Protein AF-A0A4R2N8T1-F1 (afdb_monomer)

Structure (mmCIF, N/CA/C/O backbone):
data_AF-A0A4R2N8T1-F1
#
_entry.id   AF-A0A4R2N8T1-F1
#
loop_
_atom_site.group_PDB
_atom_site.id
_atom_site.type_symbol
_atom_site.label_atom_id
_atom_site.label_alt_id
_atom_site.label_comp_id
_atom_site.label_asym_id
_atom_site.label_entity_id
_atom_site.label_seq_id
_atom_site.pdbx_PDB_ins_code
_atom_site.Cartn_x
_atom_site.Cartn_y
_atom_site.Cartn_z
_atom_site.occupancy
_atom_site.B_iso_or_equiv
_atom_site.auth_seq_id
_atom_site.auth_comp_id
_atom_site.auth_asym_id
_atom_site.auth_atom_id
_atom_site.pdbx_PDB_model_num
ATOM 1 N N . MET A 1 1 ? -14.592 0.027 2.170 1.00 86.06 1 MET A N 1
ATOM 2 C CA . MET A 1 1 ? -13.824 1.228 1.783 1.00 86.06 1 MET A CA 1
ATOM 3 C C . MET A 1 1 ? -12.371 0.831 1.550 1.00 86.06 1 MET A C 1
ATOM 5 O O . MET A 1 1 ? -11.875 -0.041 2.258 1.00 86.06 1 MET A O 1
ATOM 9 N N . LEU A 1 2 ? -11.716 1.416 0.546 1.00 86.62 2 LEU A N 1
ATOM 10 C CA . LEU A 1 2 ? -10.322 1.132 0.192 1.00 86.62 2 LEU A CA 1
ATOM 11 C C . LEU A 1 2 ? -9.565 2.453 0.048 1.00 86.62 2 LEU A C 1
ATOM 13 O O . LEU A 1 2 ? -10.013 3.326 -0.692 1.00 86.62 2 LEU A O 1
ATOM 17 N N . LEU A 1 3 ? -8.443 2.585 0.752 1.00 86.25 3 LEU A N 1
ATOM 18 C CA . LEU A 1 3 ? -7.514 3.705 0.600 1.00 86.25 3 LEU A CA 1
ATOM 19 C C . LEU A 1 3 ? -6.238 3.217 -0.085 1.00 86.25 3 LEU A C 1
ATOM 21 O O . LEU A 1 3 ? -5.715 2.158 0.254 1.00 86.25 3 LEU A O 1
ATOM 25 N N . ILE A 1 4 ? -5.726 3.999 -1.030 1.00 85.00 4 ILE A N 1
ATOM 26 C CA . ILE A 1 4 ? -4.507 3.680 -1.778 1.00 85.00 4 ILE A CA 1
ATOM 27 C C . ILE A 1 4 ? -3.507 4.806 -1.550 1.00 85.00 4 ILE A C 1
ATOM 29 O O . ILE A 1 4 ? -3.833 5.969 -1.781 1.00 85.00 4 ILE A O 1
ATOM 33 N N . ASN A 1 5 ? -2.299 4.464 -1.101 1.00 79.38 5 ASN A N 1
ATOM 34 C CA . ASN A 1 5 ? -1.210 5.424 -0.970 1.00 79.38 5 ASN A CA 1
ATOM 35 C C . ASN A 1 5 ? -0.247 5.336 -2.152 1.00 79.38 5 ASN A C 1
ATOM 37 O O . ASN A 1 5 ? 0.345 4.285 -2.389 1.00 79.38 5 ASN A O 1
ATOM 41 N N . THR A 1 6 ? -0.021 6.449 -2.839 1.00 69.50 6 THR A N 1
ATOM 42 C CA . THR A 1 6 ? 0.989 6.560 -3.903 1.00 69.50 6 THR A CA 1
ATOM 43 C C . THR A 1 6 ? 2.196 7.401 -3.484 1.00 69.50 6 THR A C 1
ATOM 45 O O . THR A 1 6 ? 3.159 7.479 -4.240 1.00 69.50 6 THR A O 1
ATOM 48 N N . ASP A 1 7 ? 2.151 8.049 -2.315 1.00 68.75 7 ASP A N 1
ATOM 49 C CA . ASP A 1 7 ? 3.198 8.960 -1.850 1.00 68.75 7 ASP A CA 1
ATOM 50 C C . ASP A 1 7 ? 4.189 8.249 -0.920 1.00 68.75 7 ASP A C 1
ATOM 52 O O . ASP A 1 7 ? 3.922 7.174 -0.371 1.00 68.75 7 ASP A O 1
ATOM 56 N N . LYS A 1 8 ? 5.371 8.838 -0.768 1.00 64.56 8 LYS A N 1
ATOM 57 C CA . LYS A 1 8 ? 6.467 8.271 -0.004 1.00 64.56 8 LYS A CA 1
ATOM 58 C C . LYS A 1 8 ? 6.287 8.444 1.492 1.00 64.56 8 LYS A C 1
ATOM 60 O O . LYS A 1 8 ? 6.605 7.479 2.182 1.00 64.56 8 LYS A O 1
ATOM 65 N N . GLN A 1 9 ? 5.798 9.577 2.023 1.00 67.69 9 GLN A N 1
ATOM 66 C CA . GLN A 1 9 ? 5.727 9.750 3.485 1.00 67.69 9 GLN A CA 1
ATOM 67 C C . GLN A 1 9 ? 4.693 10.769 4.017 1.00 67.69 9 GLN A C 1
ATOM 69 O O . GLN A 1 9 ? 4.501 11.821 3.412 1.00 67.69 9 GLN A O 1
ATOM 74 N N . PRO A 1 10 ? 4.142 10.515 5.225 1.00 65.00 10 PRO A N 1
ATOM 75 C CA . PRO A 1 10 ? 4.269 9.264 5.982 1.00 65.00 10 PRO A CA 1
ATOM 76 C C . PRO A 1 10 ? 3.348 8.167 5.404 1.00 65.00 10 PRO A C 1
ATOM 78 O O . PRO A 1 10 ? 2.320 8.471 4.796 1.00 65.00 10 PRO A O 1
ATOM 81 N N . PRO A 1 11 ? 3.721 6.882 5.529 1.00 71.12 11 PRO A N 1
ATOM 82 C CA . PRO A 1 11 ? 2.911 5.788 5.004 1.00 71.12 11 PRO A CA 1
ATOM 83 C C . PRO A 1 11 ? 1.564 5.708 5.735 1.00 71.12 11 PRO A C 1
ATOM 85 O O . PRO A 1 11 ? 1.468 6.051 6.910 1.00 71.12 11 PRO A O 1
ATOM 88 N N . LEU A 1 12 ? 0.516 5.197 5.076 1.00 74.88 12 LEU A N 1
ATOM 89 C CA . LEU A 1 12 ? -0.810 5.076 5.703 1.00 74.88 12 LEU A CA 1
ATOM 90 C C . LEU A 1 12 ? -0.814 4.207 6.973 1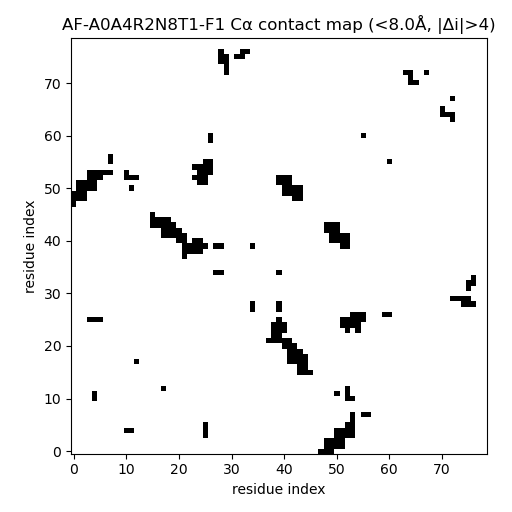.00 74.88 12 LEU A C 1
ATOM 92 O O . LEU A 1 12 ? -1.653 4.427 7.839 1.00 74.88 12 LEU A O 1
ATOM 96 N N . SER A 1 13 ? 0.136 3.278 7.134 1.00 71.50 13 SER A N 1
ATOM 97 C CA . SER A 1 13 ? 0.318 2.528 8.390 1.00 71.50 13 SER A CA 1
ATOM 98 C C . SER A 1 13 ? 0.738 3.392 9.578 1.00 71.50 13 SER A C 1
ATOM 100 O O . SER A 1 13 ? 0.600 2.962 10.715 1.00 71.50 13 SER A O 1
ATOM 102 N N . SER A 1 14 ? 1.235 4.610 9.353 1.00 81.81 14 SER A N 1
ATOM 103 C CA . SER A 1 14 ? 1.484 5.576 10.428 1.00 81.81 14 SER A CA 1
ATOM 104 C C . SER A 1 14 ? 0.198 6.227 10.948 1.00 81.81 14 SER A C 1
ATOM 106 O O . SER A 1 14 ? 0.215 6.797 12.034 1.00 81.81 14 SER A O 1
ATOM 108 N N . TYR A 1 15 ? -0.902 6.149 10.191 1.00 84.81 15 TYR A N 1
ATOM 109 C CA . TYR A 1 15 ? -2.204 6.718 10.558 1.00 84.81 15 TYR A CA 1
ATOM 110 C C . TYR A 1 15 ? -3.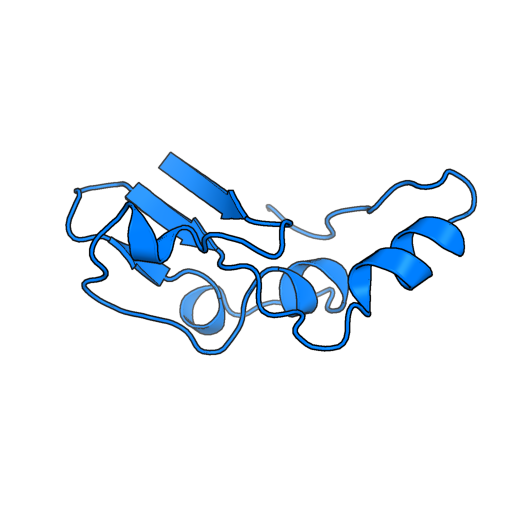247 5.663 10.927 1.00 84.81 15 TYR A C 1
ATOM 112 O O . TYR A 1 15 ? -4.175 5.957 11.677 1.00 84.81 15 TYR A O 1
ATOM 120 N N . TYR A 1 16 ? -3.105 4.449 10.399 1.00 88.56 16 TYR A N 1
ATOM 121 C CA . TYR A 1 16 ? -4.034 3.349 10.609 1.00 88.56 16 TYR A CA 1
ATOM 122 C C . TYR A 1 16 ? -3.278 2.116 11.083 1.00 88.56 16 TYR A C 1
ATOM 124 O O . TYR A 1 16 ? -2.389 1.618 10.390 1.00 88.56 16 TYR A O 1
ATOM 132 N N . GLU A 1 17 ? -3.665 1.605 12.246 1.00 92.00 17 GLU A N 1
ATOM 133 C CA . GLU A 1 17 ? -3.125 0.355 12.763 1.00 92.00 17 GLU A CA 1
ATOM 134 C C . GLU A 1 17 ? -3.541 -0.815 11.864 1.00 92.00 17 GLU A C 1
ATOM 136 O O . GLU A 1 17 ? -4.687 -0.903 11.404 1.00 92.00 17 GLU A O 1
ATOM 141 N N . LEU A 1 18 ? -2.584 -1.699 11.587 1.00 91.75 18 LEU A N 1
ATOM 142 C CA . LEU A 1 18 ? -2.776 -2.842 10.709 1.00 91.75 18 LEU A CA 1
ATOM 143 C C . LEU A 1 18 ? -2.968 -4.113 11.517 1.00 91.75 18 LEU A C 1
ATOM 145 O O . LEU A 1 18 ? -2.129 -4.480 12.331 1.00 91.75 18 LEU A O 1
ATOM 149 N N . GLU A 1 19 ? -4.047 -4.818 11.208 1.00 93.94 19 GLU A N 1
ATOM 150 C CA . GLU A 1 19 ? -4.290 -6.174 11.691 1.00 93.94 19 GLU A CA 1
ATOM 151 C C . GLU A 1 19 ? -3.522 -7.189 10.826 1.00 93.94 19 GLU A C 1
ATOM 153 O O . GLU A 1 19 ? -3.020 -8.204 11.305 1.00 93.94 19 GLU A O 1
ATOM 158 N N . HIS A 1 20 ? -3.379 -6.880 9.532 1.00 92.56 20 HIS A N 1
ATOM 159 C CA . HIS A 1 20 ? -2.581 -7.653 8.591 1.00 92.56 20 HIS A CA 1
ATOM 160 C C . HIS A 1 20 ? -1.899 -6.734 7.579 1.00 92.56 20 HIS A C 1
ATOM 162 O O . HIS A 1 20 ? -2.572 -5.989 6.861 1.00 92.56 20 HIS A O 1
ATOM 168 N N . GLN A 1 21 ? -0.571 -6.824 7.491 1.00 91.44 21 GLN A N 1
ATOM 169 C CA . GLN A 1 21 ? 0.220 -6.111 6.494 1.00 91.44 21 GLN A CA 1
ATOM 170 C C . GLN A 1 21 ? 0.641 -7.052 5.365 1.00 91.44 21 GLN A C 1
ATOM 172 O O . GLN A 1 21 ? 1.156 -8.144 5.604 1.00 91.44 21 GLN A O 1
ATOM 177 N N . THR A 1 22 ? 0.461 -6.590 4.133 1.00 92.31 22 THR A N 1
ATOM 178 C CA . THR A 1 22 ? 0.885 -7.287 2.919 1.00 92.31 22 THR A CA 1
ATOM 179 C C . THR A 1 22 ? 2.277 -6.847 2.464 1.00 92.31 22 THR A C 1
ATOM 181 O O . THR A 1 22 ? 2.749 -5.770 2.820 1.00 92.31 22 THR A O 1
ATOM 184 N N . LEU A 1 23 ? 2.952 -7.684 1.666 1.00 87.75 23 LEU A N 1
ATOM 185 C CA . LEU A 1 23 ? 4.271 -7.360 1.098 1.00 87.75 23 LEU A CA 1
ATOM 186 C C . LEU A 1 23 ? 4.181 -6.532 -0.194 1.00 87.75 23 LEU A C 1
ATOM 188 O O . LEU A 1 23 ? 5.093 -5.761 -0.488 1.00 87.75 23 LEU A O 1
ATOM 192 N N . GLY A 1 24 ? 3.106 -6.706 -0.966 1.00 87.44 24 GLY A N 1
ATOM 193 C CA . GLY A 1 24 ? 2.817 -5.910 -2.155 1.00 87.44 24 GLY A CA 1
ATOM 194 C C . GLY A 1 24 ? 2.052 -4.631 -1.827 1.00 87.44 24 GLY A C 1
ATOM 195 O O . GLY A 1 24 ? 1.520 -4.458 -0.726 1.00 87.44 24 GLY A O 1
ATOM 196 N N . GLY A 1 25 ? 1.979 -3.746 -2.814 1.00 88.12 25 GLY A N 1
ATOM 197 C CA . GLY A 1 25 ? 1.374 -2.433 -2.698 1.00 88.12 25 GLY A CA 1
ATOM 198 C C . GLY A 1 25 ? 1.154 -1.779 -4.059 1.00 88.12 25 GLY A C 1
ATOM 199 O O . GLY A 1 25 ? 0.876 -2.432 -5.065 1.00 88.12 25 GLY A O 1
ATOM 200 N N . THR A 1 26 ? 1.249 -0.457 -4.085 1.00 86.31 26 THR A N 1
ATOM 201 C CA . THR A 1 26 ? 0.951 0.359 -5.265 1.00 86.31 26 THR A CA 1
ATOM 202 C C . THR A 1 26 ? 1.827 0.020 -6.474 1.00 86.31 26 THR A C 1
ATOM 204 O O . THR A 1 26 ? 1.352 0.117 -7.602 1.00 86.31 26 THR A O 1
ATOM 207 N N . TYR A 1 27 ? 3.078 -0.411 -6.287 1.00 84.75 27 TYR A N 1
ATOM 208 C CA . TYR A 1 27 ? 3.938 -0.792 -7.409 1.00 84.75 27 TYR A CA 1
ATOM 209 C C . TYR A 1 27 ? 3.360 -1.974 -8.200 1.00 84.75 27 TYR A C 1
ATOM 211 O O . TYR A 1 27 ? 3.236 -1.888 -9.421 1.00 84.75 27 TYR A O 1
ATOM 219 N N . GLU A 1 28 ? 2.952 -3.051 -7.523 1.00 86.38 28 GLU A N 1
ATOM 220 C CA . GLU A 1 28 ? 2.379 -4.233 -8.172 1.00 86.38 28 GLU A CA 1
ATOM 221 C C . GLU A 1 28 ? 1.087 -3.877 -8.902 1.00 86.38 28 GLU A C 1
ATOM 223 O O . GLU A 1 28 ? 0.919 -4.271 -10.053 1.00 86.38 28 GLU A O 1
ATOM 228 N N . VAL A 1 29 ? 0.228 -3.070 -8.268 1.00 84.56 29 VAL A N 1
ATOM 229 C CA . VAL A 1 29 ? -1.032 -2.585 -8.858 1.00 84.56 29 VAL A CA 1
ATOM 230 C C . VAL A 1 29 ? -0.808 -1.859 -10.185 1.00 84.56 29 VAL A C 1
ATOM 232 O O . VAL A 1 29 ? -1.633 -1.940 -11.093 1.00 84.56 29 VAL A O 1
ATOM 235 N N . LEU A 1 30 ? 0.302 -1.133 -10.302 1.00 80.06 30 LEU A N 1
ATOM 236 C CA . LEU A 1 30 ? 0.638 -0.365 -11.497 1.00 80.06 30 LEU A CA 1
ATOM 237 C C . LEU A 1 30 ? 1.400 -1.179 -12.547 1.00 80.06 30 LEU A C 1
ATOM 239 O O . LEU A 1 30 ? 1.415 -0.793 -13.715 1.00 80.06 30 LEU A O 1
ATOM 243 N N . HIS A 1 31 ? 2.063 -2.265 -12.148 1.00 78.19 31 HIS A N 1
ATOM 244 C CA . HIS A 1 31 ? 2.980 -3.005 -13.013 1.00 78.19 31 HIS A CA 1
ATOM 245 C C . HIS A 1 31 ? 2.389 -4.308 -13.564 1.00 78.19 31 HIS A C 1
ATOM 247 O O . HIS A 1 31 ? 2.709 -4.693 -14.689 1.00 78.19 31 HIS A O 1
ATOM 253 N N . PHE A 1 32 ? 1.525 -4.988 -12.806 1.00 81.31 32 PHE A N 1
ATOM 254 C CA . PHE A 1 32 ? 0.971 -6.286 -13.192 1.00 81.31 32 PHE A CA 1
ATOM 255 C C . PHE A 1 32 ? -0.504 -6.184 -13.586 1.00 81.31 32 PHE A C 1
ATOM 257 O O . PHE A 1 32 ? -1.297 -5.505 -12.943 1.00 81.31 32 PHE A O 1
ATOM 264 N N . LYS A 1 33 ? -0.873 -6.903 -14.654 1.00 75.94 33 LYS A N 1
ATOM 265 C CA . LYS A 1 33 ? -2.259 -7.013 -15.139 1.00 75.94 33 LYS A CA 1
ATOM 266 C C . LYS A 1 33 ? -3.106 -8.015 -14.368 1.00 75.94 33 LYS A C 1
ATOM 268 O O . LYS A 1 33 ? -4.310 -8.014 -14.531 1.00 75.94 33 LYS A O 1
AT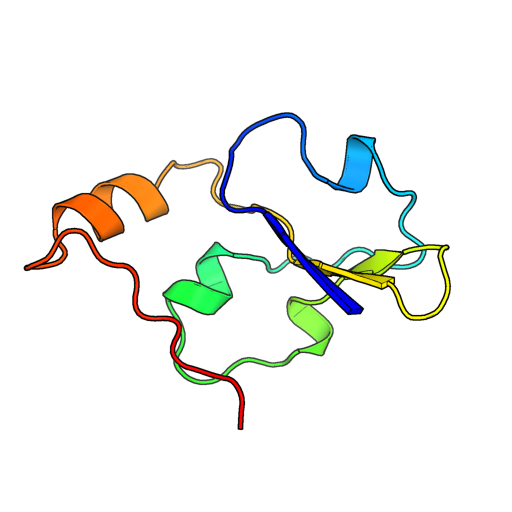OM 273 N N . GLU A 1 34 ? -2.503 -8.916 -13.612 1.00 80.31 34 GLU A N 1
ATOM 274 C CA . GLU A 1 34 ? -3.226 -9.879 -12.788 1.00 80.31 34 GLU A CA 1
ATOM 275 C C . GLU A 1 34 ? -2.606 -9.829 -11.403 1.00 80.31 34 GLU A C 1
ATOM 277 O O . GLU A 1 34 ? -1.383 -9.869 -11.251 1.00 80.31 34 GLU A O 1
ATOM 282 N N . LEU A 1 35 ? -3.461 -9.670 -10.399 1.00 85.94 35 LEU A N 1
ATOM 283 C CA . LEU A 1 35 ? -3.065 -9.408 -9.028 1.00 85.94 35 LEU A CA 1
ATOM 284 C C . LEU A 1 35 ? -3.818 -10.366 -8.120 1.00 85.94 35 LEU A C 1
ATOM 286 O O . LEU A 1 35 ? -5.016 -10.575 -8.287 1.00 85.94 35 LEU A O 1
ATOM 290 N N . ASP A 1 36 ? -3.120 -10.900 -7.128 1.00 89.56 36 ASP A N 1
ATOM 291 C CA . ASP A 1 36 ? -3.738 -11.586 -6.001 1.00 89.56 36 ASP A CA 1
ATOM 292 C C . ASP A 1 36 ? -4.018 -10.540 -4.909 1.00 89.56 36 ASP A C 1
ATOM 294 O O . ASP A 1 36 ? -3.064 -10.045 -4.293 1.00 89.56 36 ASP A O 1
ATOM 298 N N . PRO A 1 37 ? -5.290 -10.172 -4.644 1.00 88.44 37 PRO A N 1
ATOM 299 C CA . PRO A 1 37 ? -5.615 -9.128 -3.675 1.00 88.44 37 PRO A CA 1
ATOM 300 C C . PRO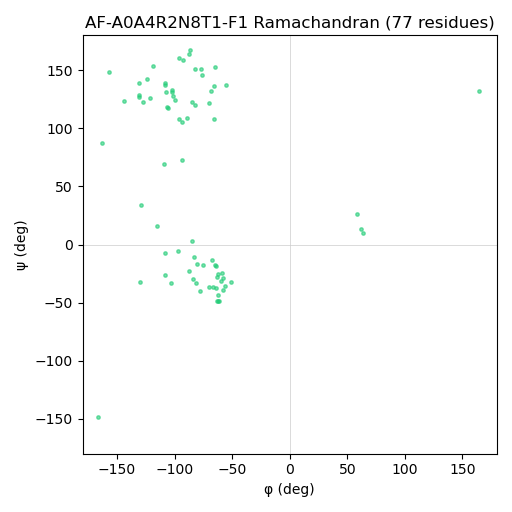 A 1 37 ? -5.075 -9.423 -2.274 1.00 88.44 37 PRO A C 1
ATOM 302 O O . PRO A 1 37 ? -4.735 -8.492 -1.544 1.00 88.44 37 PRO A O 1
ATOM 305 N N . SER A 1 38 ? -4.930 -10.703 -1.909 1.00 90.62 38 SER A N 1
ATOM 306 C CA . SER A 1 38 ? -4.398 -11.110 -0.603 1.00 90.62 38 SER A CA 1
ATOM 307 C C . SER A 1 38 ? -2.938 -10.699 -0.387 1.00 90.62 38 SER A C 1
ATOM 309 O O . SER A 1 38 ? -2.479 -10.628 0.749 1.00 90.62 38 SER A O 1
ATOM 311 N N . ARG A 1 39 ? -2.209 -10.386 -1.466 1.00 90.56 39 ARG A N 1
ATOM 312 C CA . ARG A 1 39 ? -0.798 -9.982 -1.428 1.00 90.56 39 ARG A CA 1
ATOM 313 C C . ARG A 1 39 ? -0.586 -8.475 -1.455 1.00 90.56 39 ARG A C 1
ATOM 315 O O . ARG A 1 39 ? 0.560 -8.046 -1.345 1.00 90.56 39 ARG A O 1
ATOM 322 N N . ILE A 1 40 ? -1.650 -7.690 -1.622 1.00 92.12 40 ILE A N 1
ATOM 323 C CA . ILE A 1 40 ? -1.570 -6.246 -1.901 1.00 92.12 40 ILE A CA 1
ATOM 324 C C . ILE A 1 40 ? -2.467 -5.431 -0.964 1.00 92.12 40 ILE A C 1
ATOM 326 O O . ILE A 1 40 ? -2.144 -4.293 -0.624 1.00 92.12 40 ILE A O 1
ATOM 330 N N . ILE A 1 41 ? -3.598 -5.998 -0.545 1.00 92.94 41 ILE A N 1
ATOM 331 C CA . ILE A 1 41 ? -4.569 -5.320 0.306 1.00 92.94 41 ILE A CA 1
ATOM 332 C C . ILE A 1 41 ? -4.279 -5.654 1.771 1.00 92.94 41 ILE A C 1
ATOM 334 O O . ILE A 1 41 ? -4.598 -6.739 2.259 1.00 92.94 41 ILE A O 1
ATOM 338 N N . SER A 1 42 ? -3.714 -4.686 2.484 1.00 93.38 42 SER A N 1
ATOM 339 C CA . SER A 1 42 ? -3.552 -4.726 3.936 1.00 93.38 42 SER A CA 1
ATOM 340 C C . SER A 1 42 ? -4.878 -4.440 4.645 1.00 93.38 42 SER A C 1
ATOM 342 O O . SER A 1 42 ? -5.686 -3.624 4.187 1.00 93.38 42 SER A O 1
ATOM 344 N N . LYS A 1 43 ? -5.095 -5.086 5.793 1.00 95.00 43 LYS A N 1
ATOM 345 C CA . LYS A 1 43 ? -6.292 -4.904 6.623 1.00 95.00 43 LYS A CA 1
ATOM 346 C C . LYS A 1 43 ? -5.974 -4.025 7.817 1.00 95.00 43 LYS A C 1
ATOM 348 O O . LYS A 1 43 ? -4.998 -4.271 8.526 1.00 95.00 43 LYS A O 1
ATOM 353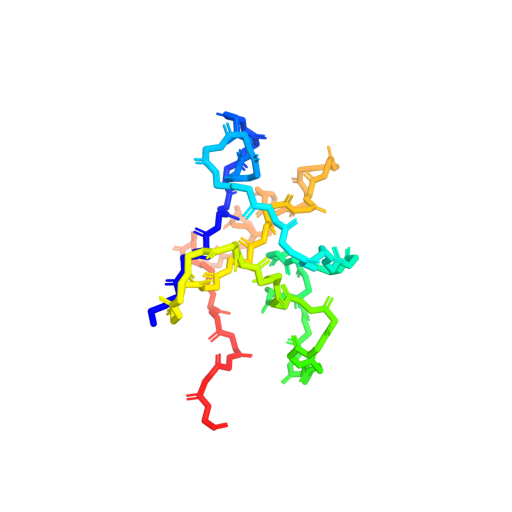 N N . THR A 1 44 ? -6.812 -3.021 8.041 1.00 94.56 44 THR A N 1
ATOM 354 C CA . THR A 1 44 ? -6.728 -2.203 9.254 1.00 94.56 44 THR A CA 1
ATOM 355 C C . THR A 1 44 ? -7.537 -2.827 10.380 1.00 94.56 44 THR A C 1
ATOM 357 O O . THR A 1 44 ? -8.413 -3.653 10.133 1.00 94.56 44 THR A O 1
ATOM 360 N N . THR A 1 45 ? -7.289 -2.378 11.606 1.00 94.69 45 THR A N 1
ATOM 361 C CA . THR A 1 45 ? -8.151 -2.686 12.757 1.00 94.69 45 THR A CA 1
ATOM 362 C C . THR A 1 45 ? -9.535 -2.029 12.653 1.00 94.69 45 THR A C 1
ATOM 364 O O . THR A 1 45 ? -10.456 -2.398 13.381 1.00 94.69 45 THR A O 1
ATOM 367 N N . ILE A 1 46 ? -9.718 -1.069 11.735 1.00 93.75 46 ILE A N 1
ATOM 368 C CA . ILE A 1 46 ? -11.000 -0.418 11.471 1.00 93.75 46 ILE A CA 1
ATOM 369 C C . ILE A 1 46 ? -11.833 -1.311 10.535 1.00 93.75 46 ILE A C 1
ATOM 371 O O . ILE A 1 46 ? -11.432 -1.560 9.390 1.00 93.75 46 ILE A O 1
ATOM 375 N N . PRO A 1 47 ? -13.031 -1.758 10.959 1.00 91.81 47 PRO A N 1
ATOM 376 C CA . PRO A 1 47 ? -13.884 -2.597 10.131 1.00 91.81 47 PRO A CA 1
ATOM 377 C C . PRO A 1 47 ? -14.189 -1.957 8.776 1.00 91.81 47 PRO A C 1
ATOM 379 O O . PRO A 1 47 ? -14.502 -0.770 8.678 1.00 91.81 47 PRO A O 1
ATOM 382 N N . TYR A 1 48 ? -14.131 -2.770 7.720 1.00 90.94 48 TYR A N 1
ATOM 383 C CA . TYR A 1 48 ? -14.397 -2.367 6.333 1.00 90.94 48 TYR A CA 1
ATOM 384 C C . TYR A 1 48 ? -13.427 -1.327 5.751 1.00 90.94 48 TYR A C 1
ATOM 386 O O . TYR A 1 48 ? -13.674 -0.840 4.640 1.00 90.94 48 TYR A O 1
ATOM 394 N N . LEU A 1 49 ? -12.329 -1.015 6.446 1.00 92.50 49 LEU A N 1
ATOM 395 C CA . LEU A 1 49 ? -11.247 -0.188 5.934 1.00 92.50 49 LEU A CA 1
ATOM 396 C C . LEU A 1 49 ? -10.030 -1.05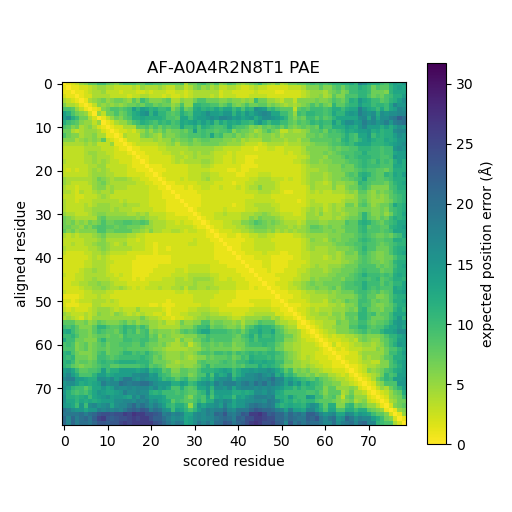2 5.604 1.00 92.50 49 LEU A C 1
ATOM 398 O O . LEU A 1 49 ? -9.415 -1.671 6.472 1.00 92.50 49 LEU A O 1
ATOM 402 N N . ASN A 1 50 ? -9.670 -1.047 4.324 1.00 92.50 50 ASN A N 1
ATOM 403 C CA . ASN A 1 50 ? -8.473 -1.703 3.819 1.00 92.50 50 ASN A CA 1
ATOM 404 C C . ASN A 1 50 ? -7.535 -0.676 3.187 1.00 92.50 50 ASN A C 1
ATOM 406 O O . ASN A 1 50 ? -7.993 0.360 2.691 1.00 92.50 50 ASN A O 1
ATOM 410 N N . LEU A 1 51 ? -6.240 -0.986 3.173 1.00 91.50 51 LEU A N 1
ATOM 411 C CA . LEU A 1 51 ? -5.201 -0.120 2.626 1.00 91.50 51 LEU A CA 1
ATOM 412 C C . LEU A 1 51 ? -4.395 -0.850 1.553 1.00 91.50 51 LEU A C 1
ATOM 414 O O . LEU A 1 51 ? -4.040 -2.012 1.721 1.00 91.50 51 LEU A O 1
ATOM 418 N N . ILE A 1 52 ? -4.020 -0.130 0.503 1.00 90.81 52 ILE A N 1
ATOM 419 C CA . ILE A 1 52 ? -2.895 -0.484 -0.365 1.00 90.81 52 ILE A CA 1
ATOM 420 C C . ILE A 1 52 ? -1.771 0.497 -0.044 1.00 90.81 52 ILE A C 1
ATOM 422 O O . ILE A 1 52 ? -1.938 1.715 -0.157 1.00 90.81 52 ILE A O 1
ATOM 426 N N . GLN A 1 53 ? -0.642 -0.030 0.424 1.00 86.88 53 GLN A N 1
ATOM 427 C CA . GLN A 1 53 ? 0.492 0.786 0.844 1.00 86.88 53 GLN A CA 1
ATOM 428 C C . GLN A 1 53 ? 1.358 1.204 -0.345 1.00 86.88 53 GLN A C 1
ATOM 430 O O . GLN A 1 53 ? 1.496 0.477 -1.327 1.00 86.88 53 GLN A O 1
ATOM 435 N N . SER A 1 54 ? 2.005 2.361 -0.216 1.00 84.00 54 SER A N 1
ATOM 436 C CA . SER A 1 54 ? 3.105 2.730 -1.103 1.00 84.00 54 SER A CA 1
ATOM 437 C C . SER A 1 54 ? 4.297 1.833 -0.781 1.00 84.00 54 SER A C 1
ATOM 439 O O . SER A 1 54 ? 4.752 1.796 0.362 1.00 84.00 54 SER A O 1
ATOM 441 N N . ASN A 1 55 ? 4.781 1.091 -1.773 1.00 83.69 55 ASN A N 1
ATOM 442 C CA . ASN A 1 55 ? 5.896 0.156 -1.634 1.00 83.69 55 ASN A CA 1
ATOM 443 C C . ASN A 1 55 ? 6.972 0.385 -2.707 1.00 83.69 55 ASN A C 1
ATOM 445 O O . ASN A 1 55 ? 7.627 -0.548 -3.162 1.00 83.69 55 ASN A O 1
ATOM 449 N N . ASP A 1 56 ? 7.172 1.647 -3.093 1.00 77.56 56 ASP A N 1
ATOM 450 C CA . ASP A 1 56 ? 8.158 2.054 -4.094 1.00 77.56 56 ASP A CA 1
ATOM 451 C C . ASP A 1 56 ? 9.350 2.823 -3.479 1.00 77.56 56 ASP A C 1
ATOM 453 O O . ASP A 1 56 ? 9.523 4.032 -3.697 1.00 77.56 56 ASP A O 1
ATOM 457 N N . PRO A 1 57 ? 10.221 2.148 -2.702 1.00 67.94 57 PRO A N 1
ATOM 458 C CA . PRO A 1 57 ? 11.386 2.793 -2.098 1.00 67.94 57 PRO A CA 1
ATOM 459 C C . PRO A 1 57 ? 12.359 3.323 -3.162 1.00 67.94 57 PRO A C 1
ATOM 461 O O . PRO A 1 57 ? 13.036 4.327 -2.947 1.00 67.94 57 PRO A O 1
ATOM 464 N N . SER A 1 58 ? 12.390 2.696 -4.341 1.00 71.75 58 SER A N 1
ATOM 465 C CA . SER A 1 58 ? 13.270 3.063 -5.455 1.00 71.75 58 SER A CA 1
ATOM 466 C C . SER A 1 58 ? 12.724 4.182 -6.351 1.00 71.75 58 SER A C 1
ATOM 468 O O . SER A 1 58 ? 13.385 4.543 -7.319 1.00 71.75 58 SER A O 1
ATOM 470 N N . ASN A 1 59 ? 11.561 4.765 -6.037 1.00 73.62 59 ASN A N 1
ATOM 471 C CA . ASN A 1 59 ? 10.907 5.787 -6.860 1.00 73.62 59 ASN A CA 1
ATOM 472 C C . ASN A 1 59 ? 10.582 5.364 -8.302 1.00 73.62 59 ASN A C 1
ATOM 474 O O . ASN A 1 59 ? 10.550 6.236 -9.161 1.00 73.62 59 ASN A O 1
ATOM 478 N N . LYS A 1 60 ? 10.386 4.079 -8.599 1.00 74.00 60 LYS A N 1
ATOM 479 C CA . LYS A 1 60 ? 10.059 3.549 -9.931 1.00 74.00 60 LYS A CA 1
ATOM 480 C C . LYS A 1 60 ? 8.730 4.060 -10.492 1.00 74.00 60 LYS A C 1
ATOM 482 O O . LYS A 1 60 ? 8.592 4.146 -11.707 1.00 74.00 60 LYS A O 1
ATOM 487 N N . ILE A 1 61 ? 7.780 4.456 -9.651 1.00 76.69 61 ILE A N 1
ATOM 488 C CA . ILE A 1 61 ? 6.472 4.965 -10.083 1.00 76.69 61 ILE A CA 1
ATOM 489 C C . ILE A 1 61 ? 6.607 6.348 -10.746 1.00 76.69 61 ILE A C 1
ATOM 491 O O . ILE A 1 61 ? 5.941 6.633 -11.737 1.00 76.69 61 ILE A O 1
ATOM 495 N N . SER A 1 62 ? 7.515 7.201 -10.260 1.00 76.75 62 SER A N 1
ATOM 496 C CA . SER A 1 62 ? 7.759 8.539 -10.828 1.00 76.75 62 SER A CA 1
ATOM 497 C C . SER A 1 62 ? 8.286 8.547 -12.279 1.00 76.75 62 SER A C 1
ATOM 499 O O . SER A 1 62 ? 7.763 9.314 -13.084 1.00 76.75 62 SER A O 1
ATOM 501 N N . PRO A 1 63 ? 9.314 7.764 -12.666 1.00 72.50 63 PRO A N 1
ATOM 502 C CA . PRO A 1 63 ? 9.722 7.633 -14.057 1.00 72.50 63 PRO A CA 1
ATOM 503 C C . PRO A 1 63 ? 8.642 6.938 -14.892 1.00 72.50 63 PRO A C 1
ATOM 505 O O . PRO A 1 63 ? 8.382 7.406 -15.989 1.00 72.50 63 PRO A O 1
ATOM 508 N N . MET A 1 64 ? 7.915 5.942 -14.363 1.00 72.94 64 MET A N 1
ATOM 509 C CA . MET A 1 64 ? 6.769 5.354 -15.082 1.00 72.94 64 MET A CA 1
ATOM 510 C C . MET A 1 64 ? 5.689 6.393 -15.433 1.00 72.94 64 MET A C 1
ATOM 512 O O . MET A 1 64 ? 5.129 6.351 -16.525 1.00 72.94 64 MET A O 1
ATOM 516 N N . LEU A 1 65 ? 5.413 7.342 -14.533 1.00 70.00 65 LEU A N 1
ATOM 517 C CA . LEU A 1 65 ? 4.556 8.499 -14.808 1.00 70.00 65 LEU A CA 1
ATOM 518 C C . LEU A 1 65 ? 5.137 9.382 -15.917 1.00 70.00 65 LEU A C 1
ATOM 520 O O . LEU A 1 65 ? 4.415 9.742 -16.837 1.00 70.00 65 LEU A O 1
ATOM 524 N N . LYS A 1 66 ? 6.429 9.724 -15.837 1.00 71.88 66 LYS A N 1
ATOM 525 C CA . LYS A 1 66 ? 7.103 10.592 -16.819 1.00 71.88 66 LYS A CA 1
ATOM 526 C C . LYS A 1 66 ? 7.158 9.990 -18.221 1.00 71.88 66 LYS A C 1
ATOM 528 O O . LYS A 1 66 ? 7.021 10.729 -19.188 1.00 71.88 66 LYS A O 1
ATOM 533 N N . ASP A 1 67 ? 7.359 8.681 -18.313 1.00 72.75 67 ASP A N 1
ATOM 534 C CA . ASP A 1 67 ? 7.482 7.962 -19.582 1.00 72.75 67 ASP A CA 1
ATOM 535 C C . ASP A 1 67 ? 6.108 7.612 -20.186 1.00 72.75 67 ASP A C 1
ATOM 537 O O . ASP A 1 67 ? 6.018 7.191 -21.341 1.00 72.75 67 ASP A O 1
ATOM 541 N N . SER A 1 68 ? 5.020 7.789 -19.425 1.00 71.81 68 SER A N 1
ATOM 542 C CA . SER A 1 68 ? 3.657 7.648 -19.935 1.00 71.81 68 SER A CA 1
ATOM 543 C C . SER A 1 68 ? 3.354 8.787 -20.919 1.00 71.81 68 SER A C 1
ATOM 545 O O . SER A 1 68 ? 3.578 9.947 -20.566 1.00 71.81 68 SER A O 1
ATOM 547 N N . PRO A 1 69 ? 2.788 8.502 -22.111 1.00 66.75 69 PRO A N 1
ATOM 548 C CA . PRO A 1 69 ? 2.512 9.510 -23.142 1.00 66.75 69 PRO A CA 1
ATOM 549 C C . PRO A 1 69 ? 1.737 10.731 -22.634 1.00 66.75 69 PRO A C 1
ATOM 551 O O . PRO A 1 69 ? 1.970 11.845 -23.092 1.00 66.75 69 PRO A O 1
ATOM 554 N N . ASP A 1 70 ? 0.862 10.511 -21.651 1.00 68.06 70 ASP A N 1
ATOM 555 C CA . ASP A 1 70 ? -0.026 11.528 -21.086 1.00 68.06 70 ASP A CA 1
ATOM 556 C C . ASP A 1 70 ? 0.281 11.819 -19.606 1.00 68.06 70 ASP A C 1
ATOM 558 O O . ASP A 1 70 ? -0.583 12.307 -18.877 1.00 68.06 70 ASP A O 1
ATOM 562 N N . GLY A 1 71 ? 1.452 11.420 -19.093 1.00 59.41 71 GLY A N 1
ATOM 563 C CA . GLY A 1 71 ? 1.778 11.570 -17.668 1.00 59.41 71 GLY A CA 1
ATOM 564 C C . GLY A 1 71 ? 0.851 10.785 -16.729 1.00 59.41 71 GLY A C 1
ATOM 565 O O . GLY A 1 71 ? 0.800 11.051 -15.530 1.00 59.41 71 GLY A O 1
ATOM 566 N N . THR A 1 72 ? 0.060 9.861 -17.279 1.00 63.88 72 THR A N 1
ATOM 567 C CA . THR A 1 72 ? -1.072 9.226 -16.601 1.00 63.88 72 THR A CA 1
ATOM 568 C C . THR A 1 72 ? -0.732 7.787 -16.242 1.00 63.88 72 THR A C 1
ATOM 570 O O . THR A 1 72 ? -0.293 7.011 -17.095 1.00 63.88 72 THR A O 1
ATOM 573 N N . LEU A 1 73 ? -0.994 7.404 -14.992 1.00 62.44 73 LEU A N 1
ATOM 574 C CA . LEU A 1 73 ? -0.991 6.006 -14.569 1.00 62.44 73 LEU A CA 1
ATOM 575 C C . LEU A 1 73 ? -2.354 5.391 -14.860 1.00 62.44 73 LEU A C 1
ATOM 577 O O . LEU A 1 73 ? -3.384 5.869 -14.386 1.00 62.44 73 LEU A O 1
ATOM 581 N N . ARG A 1 74 ? -2.360 4.312 -15.640 1.00 66.50 74 ARG A N 1
ATOM 582 C CA . ARG A 1 74 ? -3.567 3.528 -15.892 1.00 66.50 74 ARG A CA 1
ATOM 583 C C . ARG A 1 74 ? -3.591 2.355 -14.926 1.00 66.50 74 ARG A C 1
ATOM 585 O O . ARG A 1 74 ? -2.827 1.406 -15.081 1.00 66.50 74 ARG A O 1
ATOM 592 N N . PHE A 1 75 ? -4.486 2.423 -13.948 1.00 59.97 75 PHE A N 1
ATOM 593 C CA . PHE A 1 75 ? -4.789 1.294 -13.080 1.00 59.97 75 PHE A CA 1
ATOM 594 C C . PHE A 1 75 ? -5.439 0.198 -13.920 1.00 59.97 75 PHE A C 1
ATOM 596 O O . PHE A 1 75 ? -6.573 0.336 -14.376 1.00 59.97 75 PHE A O 1
ATOM 603 N N . SER A 1 76 ? -4.704 -0.881 -14.161 1.00 51.41 76 SER A N 1
ATOM 604 C CA . SER A 1 76 ? -5.239 -2.055 -14.839 1.00 51.41 76 SER A CA 1
ATOM 605 C C . SER A 1 76 ? -5.728 -3.036 -13.776 1.00 51.41 76 SER A C 1
ATOM 607 O O . SER A 1 76 ? -5.023 -3.991 -13.511 1.00 51.41 76 SER A O 1
ATOM 609 N N . LEU A 1 77 ? -6.855 -2.740 -13.108 1.00 47.84 77 LEU A N 1
ATOM 610 C CA . LEU A 1 77 ? -7.879 -3.692 -12.621 1.00 47.84 77 LEU A CA 1
ATOM 611 C C . LEU A 1 77 ? -8.819 -3.052 -11.590 1.00 47.84 77 LEU A C 1
ATOM 613 O O . LEU A 1 77 ? -8.346 -2.507 -10.600 1.00 47.84 77 LEU A O 1
ATOM 617 N N . LEU A 1 78 ? -10.127 -3.251 -11.791 1.00 38.09 78 LEU A N 1
ATOM 618 C CA . LEU A 1 78 ? -11.139 -3.636 -10.792 1.00 38.09 78 LEU A CA 1
ATOM 619 C C . LEU A 1 78 ? -12.360 -4.158 -11.587 1.00 38.09 78 LEU A C 1
ATOM 621 O O . LEU A 1 78 ? -13.245 -3.378 -11.939 1.00 38.09 78 LEU A O 1
ATOM 625 N N . LEU A 1 79 ? -12.375 -5.450 -11.926 1.00 38.06 79 LEU A N 1
ATOM 626 C CA . LEU A 1 79 ? -13.570 -6.207 -12.330 1.00 38.06 79 LEU A CA 1
ATOM 627 C C . LEU A 1 79 ? -13.576 -7.526 -11.561 1.00 38.06 79 LEU A C 1
ATOM 629 O O . LEU A 1 79 ? -12.498 -8.160 -11.523 1.00 38.06 79 LEU A O 1
#

Solvent-accessible surface area (backbone atoms only — not comparable to full-atom values): 4837 Å² total; per-residue (Å²): 96,79,48,75,37,87,59,85,76,82,49,67,70,81,80,40,61,66,74,41,83,41,91,41,18,42,51,52,50,64,72,40,82,74,80,64,60,81,43,24,52,18,35,36,71,50,86,67,39,33,35,27,42,52,65,54,90,83,49,60,64,60,55,54,24,68,73,25,97,78,57,54,81,69,76,50,78,91,130

Sequence (79 aa):
MLLINTDKQPPLSSYYELEHQTLGGTYEVLHFKELDPSRIISKTTIPYLNLIQSNDPSNKISPMLKDSPDGTLRFSLLL

Organism: NCBI:txid271160

pLDDT: mean 79.31, std 12.88, range [38.06, 95.0]

Nearest PDB structures (foldseek):
  6non-assembly2_B  TM=6.787E-01  e=2.582E-01  Cyanothece
  6nop-assembly1_A  TM=6.835E-01  e=2.955E-01  Cyanothece
  3ez9-assembly2_B-3  TM=5.384E-01  e=5.794E-01  Salmonella e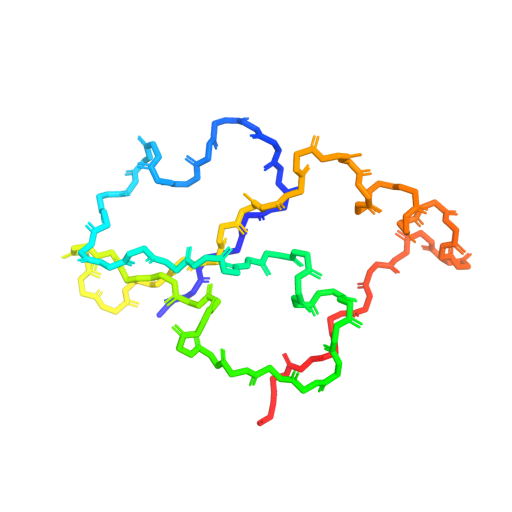nterica subsp. enterica serovar Newport str. SL317
  3ez6-assembly1_A  TM=6.265E-01  e=3.338E+00  Escherichia coli

Radius of gyration: 12.82 Å; Cα contacts (8 Å, |Δi|>4): 124; chain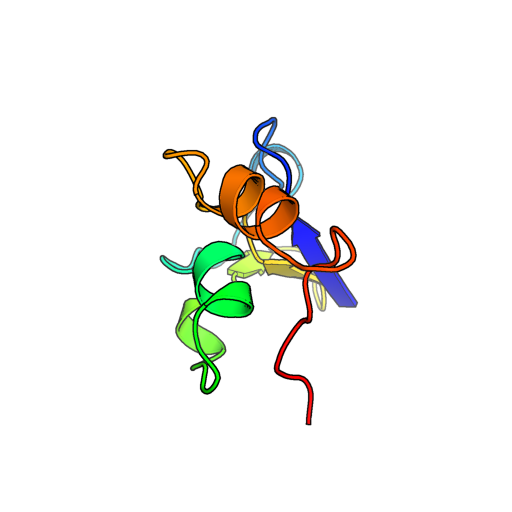s: 1; bounding box: 28×23×36 Å

Foldseek 3Di:
DEEADQDDPDKCCVVFPFPFDAPAAD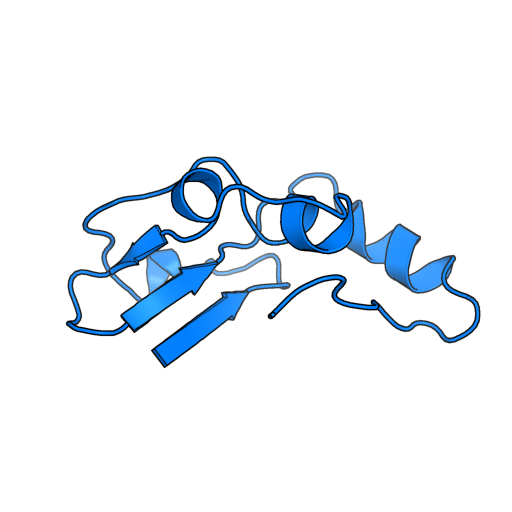VCQQPDLDDDCVRAWTHTPDPPYIYGIHDCPVCPVCVVLVPPPPSDGDRNDDD

Secondary structure (DSSP, 8-state):
-EEE--SSSS-GGGTS-EEE--S--HHHHHH-SS--GGGT-EEESSTT-EEE----TT-THHHHHHHSTTS--------

Mean predicted aligned error: 6.78 Å